Protein AF-A0A8X6LLY7-F1 (afdb_monomer_lite)

Secondary structure (DSSP, 8-state):
--TT--HHHHHHHHHHTTPPPPTT--HHHHHHHHHHSHHHHH-HHHHHHHHHHHHHHHHHHHHHHHHHHHHHHHHHHHHHHHHHHHHHHHHHHHHHHHHH-HHHHHHH---------S-HHHHHHHHHHS-HHHHHH-EEEETTEEEETTTGGGS--

pLDDT: mean 76.05, std 12.51, range [37.09, 95.12]

Structure (mmCIF, N/CA/C/O backbone):
data_AF-A0A8X6LLY7-F1
#
_entry.id   AF-A0A8X6LLY7-F1
#
loop_
_atom_site.group_PDB
_atom_site.id
_atom_site.type_symbol
_atom_site.label_atom_id
_atom_site.label_alt_id
_atom_site.label_comp_id
_atom_site.label_asym_id
_atom_site.label_entity_id
_atom_site.label_seq_id
_atom_site.pdbx_PDB_ins_code
_atom_site.Cartn_x
_atom_site.Cartn_y
_atom_site.Cartn_z
_atom_site.occupancy
_atom_site.B_iso_or_equiv
_atom_site.auth_seq_id
_atom_site.auth_comp_id
_atom_site.auth_asym_id
_atom_site.auth_atom_id
_atom_site.pdbx_PDB_model_num
ATOM 1 N N . MET A 1 1 ? -13.326 -7.175 34.548 1.00 60.69 1 MET A N 1
ATOM 2 C CA . MET A 1 1 ? -13.825 -7.579 33.218 1.00 60.69 1 MET A CA 1
ATOM 3 C C . MET A 1 1 ? -13.301 -6.688 32.097 1.00 60.69 1 MET A C 1
ATOM 5 O O . MET A 1 1 ? -12.908 -7.228 31.085 1.00 60.69 1 MET A O 1
ATOM 9 N N . PHE A 1 2 ? -13.169 -5.371 32.289 1.00 67.31 2 PHE A N 1
ATOM 10 C CA . PHE A 1 2 ? -12.731 -4.437 31.236 1.00 67.31 2 PHE A CA 1
ATOM 11 C C . PHE A 1 2 ? -11.212 -4.172 31.180 1.00 67.31 2 PHE A C 1
ATOM 13 O O . PHE A 1 2 ? -10.777 -3.021 31.195 1.00 67.31 2 PHE A O 1
ATOM 20 N N . LYS A 1 3 ? -10.364 -5.208 31.201 1.00 67.19 3 LYS A N 1
ATOM 21 C CA . LYS A 1 3 ? -8.911 -4.979 31.053 1.00 67.19 3 LYS A CA 1
ATOM 22 C C . LYS A 1 3 ? -8.615 -4.631 29.585 1.00 67.19 3 LYS A C 1
ATOM 24 O O . LYS A 1 3 ? -9.067 -5.346 28.704 1.00 67.19 3 LYS A O 1
ATOM 29 N N . ASN A 1 4 ? -7.852 -3.560 29.342 1.00 72.62 4 ASN A N 1
ATOM 30 C CA . ASN A 1 4 ? -7.493 -3.014 28.017 1.00 72.62 4 ASN A CA 1
ATOM 31 C C . ASN A 1 4 ? -8.617 -2.341 27.198 1.00 72.62 4 ASN A C 1
ATOM 33 O O . ASN A 1 4 ? -8.382 -2.011 26.036 1.00 72.62 4 ASN A O 1
ATOM 37 N N . CYS A 1 5 ? -9.792 -2.075 27.778 1.00 78.69 5 CYS A N 1
ATOM 38 C CA . CYS A 1 5 ? -10.859 -1.342 27.088 1.00 78.69 5 CYS A CA 1
ATOM 39 C C . CYS A 1 5 ? -10.609 0.171 27.126 1.00 78.69 5 CYS A C 1
ATOM 41 O O . CYS A 1 5 ? -10.396 0.748 28.196 1.00 78.69 5 CYS A O 1
ATOM 43 N N . ARG A 1 6 ? -10.680 0.829 25.969 1.00 84.19 6 ARG A N 1
ATOM 44 C CA . ARG A 1 6 ? -10.712 2.292 25.863 1.00 84.19 6 ARG A CA 1
ATOM 45 C C . ARG A 1 6 ? -12.137 2.807 26.070 1.00 84.19 6 ARG A C 1
ATOM 47 O O . ARG A 1 6 ? -13.110 2.063 25.969 1.00 84.19 6 ARG A O 1
ATOM 54 N N . LYS A 1 7 ? -12.266 4.115 26.313 1.00 83.75 7 LYS A N 1
ATOM 55 C CA . LYS A 1 7 ? -13.569 4.801 26.372 1.00 83.75 7 LYS A CA 1
ATOM 56 C C . LYS A 1 7 ? -14.408 4.543 25.114 1.00 83.75 7 LYS A C 1
ATOM 58 O O . LYS A 1 7 ? -15.614 4.367 25.212 1.00 83.75 7 LYS A O 1
ATOM 63 N N . GLU A 1 8 ? -13.757 4.525 23.955 1.00 83.38 8 GLU A N 1
ATOM 64 C CA . GLU A 1 8 ? -14.371 4.250 22.652 1.00 83.38 8 GLU A CA 1
ATOM 65 C C . GLU A 1 8 ? -14.894 2.813 22.562 1.00 83.38 8 GLU A C 1
ATOM 67 O O . GLU A 1 8 ? -16.043 2.626 22.177 1.00 83.38 8 GLU A O 1
ATOM 72 N N . ASP A 1 9 ? -14.110 1.826 23.011 1.00 85.31 9 ASP A N 1
ATOM 73 C CA . ASP A 1 9 ? -14.516 0.413 23.009 1.00 85.31 9 ASP A CA 1
ATOM 74 C C . ASP A 1 9 ? -15.777 0.213 23.872 1.00 85.31 9 ASP A C 1
ATOM 76 O O . ASP A 1 9 ? -16.754 -0.387 23.439 1.00 85.31 9 ASP A O 1
ATOM 80 N N . LEU A 1 10 ? -15.803 0.796 25.076 1.00 85.38 10 LEU A N 1
ATOM 81 C CA . LEU A 1 10 ? -16.971 0.735 25.967 1.00 85.38 10 LEU A CA 1
ATOM 82 C C . LEU A 1 10 ? -18.190 1.465 25.394 1.00 85.38 10 LEU A C 1
ATOM 84 O O . LEU A 1 10 ? -19.322 1.063 25.646 1.00 85.38 10 LEU A O 1
ATOM 88 N N . ARG A 1 11 ? -17.968 2.534 24.623 1.00 85.19 11 ARG A N 1
ATOM 89 C CA . ARG A 1 11 ? -19.041 3.272 23.955 1.00 85.19 11 ARG A CA 1
ATOM 90 C C . ARG A 1 11 ? -19.683 2.429 22.854 1.00 85.19 11 ARG A C 1
ATOM 92 O O . ARG A 1 11 ? -20.903 2.423 22.756 1.00 85.19 11 ARG A O 1
ATOM 99 N N . ILE A 1 12 ? -18.878 1.719 22.065 1.00 86.12 12 ILE A N 1
ATOM 100 C CA . ILE A 1 12 ? -19.365 0.799 21.028 1.00 86.12 12 ILE A CA 1
ATOM 101 C C . ILE A 1 12 ? -20.147 -0.344 21.676 1.00 86.12 12 ILE A C 1
ATOM 103 O O . ILE A 1 12 ? -21.285 -0.581 21.298 1.00 86.12 12 ILE A O 1
ATOM 107 N N . VAL A 1 13 ? -19.592 -0.976 22.716 1.00 86.00 13 VAL A N 1
ATOM 108 C CA . VAL A 1 13 ? -20.266 -2.068 23.438 1.00 86.00 13 VAL A CA 1
ATOM 109 C C . VAL A 1 13 ? -21.614 -1.620 24.002 1.00 86.00 13 VAL A C 1
ATOM 111 O O . VAL A 1 13 ? -22.606 -2.319 23.838 1.00 86.00 13 VAL A O 1
ATOM 114 N N . ALA A 1 14 ? -21.687 -0.451 24.642 1.00 85.56 14 ALA A N 1
ATOM 115 C CA . ALA A 1 14 ? -22.953 0.057 25.167 1.00 85.56 14 ALA A CA 1
ATOM 116 C C . ALA A 1 14 ? -23.970 0.378 24.051 1.00 85.56 14 ALA A C 1
ATOM 118 O O . ALA A 1 14 ? -25.153 0.089 24.218 1.00 85.56 14 ALA A O 1
ATOM 119 N N . LEU A 1 15 ? -23.520 0.896 22.901 1.00 85.88 15 LEU A N 1
ATOM 120 C CA . LEU A 1 15 ? -24.382 1.099 21.732 1.00 85.88 15 LEU A CA 1
ATOM 121 C C . LEU A 1 15 ? -24.944 -0.236 21.207 1.00 85.88 15 LEU A C 1
ATOM 123 O O . LEU A 1 15 ? -26.136 -0.334 20.927 1.00 85.88 15 LEU A O 1
ATOM 127 N N . GLU A 1 16 ? -24.102 -1.267 21.133 1.00 84.75 16 GLU A N 1
ATOM 128 C CA . GLU A 1 16 ? -24.472 -2.600 20.642 1.00 84.75 16 GLU A CA 1
ATOM 129 C C . GLU A 1 16 ? -25.419 -3.338 21.605 1.00 84.75 16 GLU A C 1
ATOM 131 O O . GLU A 1 16 ? -26.280 -4.108 21.187 1.00 84.75 16 GLU A O 1
ATOM 136 N N . LEU A 1 17 ? -25.324 -3.044 22.907 1.00 84.75 17 LEU A N 1
ATOM 137 C CA . LEU A 1 17 ? -26.276 -3.499 23.927 1.00 84.75 17 LEU A CA 1
ATOM 138 C C . LEU A 1 17 ? -27.623 -2.750 23.883 1.00 84.75 17 LEU A C 1
ATOM 140 O O . LEU A 1 17 ? -28.525 -3.064 24.668 1.00 84.75 17 LEU A O 1
ATOM 144 N N . GLY A 1 18 ? -27.777 -1.795 22.959 1.00 79.38 18 GLY A N 1
ATOM 145 C CA . GLY A 1 18 ? -29.002 -1.034 22.725 1.00 79.38 18 GLY A CA 1
ATOM 146 C C . GLY A 1 18 ? -29.165 0.200 23.613 1.00 79.38 18 GLY A C 1
ATOM 147 O O . GLY A 1 18 ? -30.275 0.720 23.715 1.00 79.38 18 GLY A O 1
ATOM 148 N N . GLU A 1 19 ? -28.096 0.671 24.259 1.00 80.75 19 GLU A N 1
ATOM 149 C CA . GLU A 1 19 ? -28.139 1.846 25.132 1.00 80.75 19 GLU A CA 1
ATOM 150 C C . GLU A 1 19 ? -27.905 3.142 24.347 1.00 80.75 19 GLU A C 1
ATOM 152 O O . GLU A 1 19 ? -27.025 3.245 23.488 1.00 80.75 19 GLU A O 1
ATOM 157 N N . THR A 1 20 ? -28.667 4.187 24.673 1.00 72.88 20 THR A N 1
ATOM 158 C CA . THR A 1 20 ? -28.474 5.521 24.092 1.00 72.88 20 THR A CA 1
ATOM 159 C C . THR A 1 20 ? -27.474 6.320 24.920 1.00 72.88 20 THR A C 1
ATOM 161 O O . THR A 1 20 ? -27.726 6.622 26.086 1.00 72.88 20 THR A O 1
ATOM 164 N N . LEU A 1 21 ? -26.347 6.702 24.319 1.00 76.88 21 LEU A N 1
ATOM 165 C CA . LEU A 1 21 ? -25.255 7.379 25.023 1.00 76.88 21 LEU A CA 1
ATOM 166 C C . LEU A 1 21 ? -25.226 8.878 24.720 1.00 76.88 21 LEU A C 1
ATOM 168 O O . LEU A 1 21 ? -25.214 9.289 23.561 1.00 76.88 21 LEU A O 1
ATOM 172 N N . SER A 1 22 ? -25.134 9.694 25.771 1.00 72.62 22 SER A N 1
ATOM 173 C CA . SER A 1 22 ? -24.883 11.133 25.643 1.00 72.62 22 SER A CA 1
ATOM 174 C C . SER A 1 22 ? -23.424 11.416 25.255 1.00 72.62 22 SER A C 1
ATOM 176 O O . SER A 1 22 ? -22.503 10.654 25.557 1.00 72.62 22 SER A O 1
ATOM 178 N N . GLU A 1 23 ? -23.188 12.544 24.587 1.00 72.06 23 GLU A N 1
ATOM 179 C CA . GLU A 1 23 ? -21.894 12.910 23.997 1.00 72.06 23 GLU A CA 1
ATOM 180 C C . GLU A 1 23 ? -20.774 13.107 25.042 1.00 72.06 23 GLU A C 1
ATOM 182 O O . GLU A 1 23 ? -19.591 12.930 24.741 1.00 72.06 23 GLU A O 1
ATOM 187 N N . LYS A 1 24 ? -21.143 13.407 26.296 1.00 70.56 24 LYS A N 1
ATOM 188 C CA . LYS A 1 24 ? -20.224 13.656 27.423 1.00 70.56 24 LYS A CA 1
ATOM 189 C C . LYS A 1 24 ? -20.200 12.551 28.480 1.00 70.56 24 LYS A C 1
ATOM 191 O O . LYS A 1 24 ? -19.809 12.806 29.612 1.00 70.56 24 LYS A O 1
ATOM 196 N N . VAL A 1 25 ? -20.570 11.328 28.124 1.00 80.00 25 VAL A N 1
ATOM 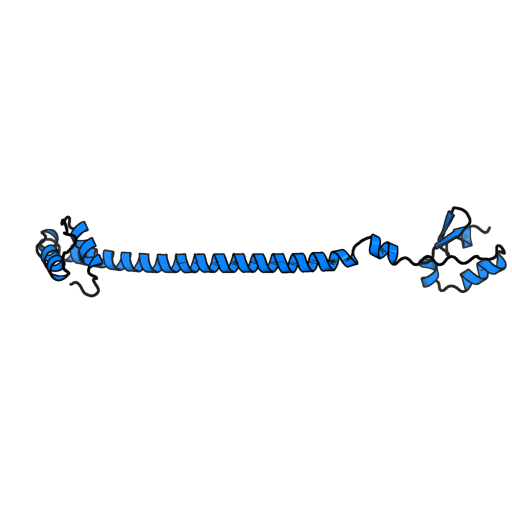197 C CA . VAL A 1 25 ? -20.508 10.209 29.068 1.00 80.00 25 VAL A CA 1
ATOM 198 C C . VAL A 1 25 ? -19.052 9.895 29.456 1.00 80.00 25 VAL A C 1
ATOM 200 O O . VAL A 1 25 ? -18.142 9.905 28.616 1.00 80.00 25 VAL A O 1
ATOM 203 N N . THR A 1 26 ? -18.815 9.634 30.737 1.00 84.12 26 THR A N 1
ATOM 204 C CA . THR A 1 26 ? -17.524 9.233 31.315 1.00 84.12 26 THR A CA 1
ATOM 205 C C . THR A 1 26 ? -17.326 7.712 31.278 1.00 84.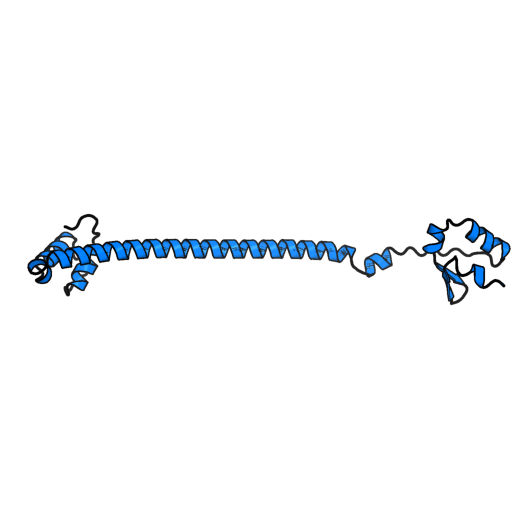12 26 THR A C 1
ATOM 207 O O . THR A 1 26 ? -18.263 6.943 31.095 1.00 84.12 26 THR A O 1
ATOM 210 N N . ILE A 1 27 ? -16.081 7.242 31.435 1.00 81.38 27 ILE A N 1
ATOM 211 C CA . ILE A 1 27 ? -15.772 5.796 31.429 1.00 81.38 27 ILE A CA 1
ATOM 212 C C . ILE A 1 27 ? -16.507 5.067 32.564 1.00 81.38 27 ILE A C 1
ATOM 214 O O . ILE A 1 27 ? -16.975 3.951 32.364 1.00 81.38 27 ILE A O 1
ATOM 218 N N . VAL A 1 28 ? -16.615 5.701 33.735 1.00 80.88 28 VAL A N 1
ATOM 219 C CA . VAL A 1 28 ? -17.282 5.124 34.911 1.00 80.88 28 VAL A CA 1
ATOM 220 C C . VAL A 1 28 ? -18.769 4.918 34.627 1.00 80.88 28 VAL A C 1
ATOM 222 O O . VAL A 1 28 ? -19.253 3.797 34.767 1.00 80.88 28 VAL A O 1
ATOM 225 N N . GLU A 1 29 ? -19.444 5.943 34.103 1.00 81.75 29 GLU A N 1
ATOM 226 C CA . GLU A 1 29 ? -20.857 5.868 33.707 1.00 81.75 29 GLU A CA 1
ATOM 227 C C . GLU A 1 29 ? -21.097 4.786 32.640 1.00 81.75 29 GLU A C 1
ATOM 229 O O . GLU A 1 29 ? -22.035 4.008 32.771 1.00 81.75 29 GLU A O 1
ATOM 234 N N . LEU A 1 30 ? -20.221 4.644 31.631 1.00 83.19 30 LEU A N 1
ATOM 235 C CA . LEU A 1 30 ? -20.333 3.547 30.648 1.00 83.19 30 LEU A CA 1
ATOM 236 C C . LEU A 1 30 ? -20.252 2.179 31.315 1.00 83.19 30 LEU A C 1
ATOM 238 O O . LEU A 1 30 ? -21.019 1.278 30.984 1.00 83.19 30 LEU A O 1
ATOM 242 N N . THR A 1 31 ? -19.315 2.001 32.246 1.00 83.06 31 THR A N 1
ATOM 243 C CA . THR A 1 31 ? -19.170 0.713 32.928 1.00 83.06 31 THR A CA 1
ATOM 244 C C . THR A 1 31 ? -20.335 0.393 33.855 1.00 83.06 31 THR A C 1
ATOM 246 O O . THR A 1 31 ? -20.607 -0.787 34.062 1.00 83.06 31 THR A O 1
ATOM 249 N N . GLU A 1 32 ? -21.010 1.400 34.410 1.00 83.06 32 GLU A N 1
ATOM 250 C CA . GLU A 1 32 ? -22.225 1.217 35.208 1.00 83.06 32 GLU A CA 1
ATOM 251 C C . GLU A 1 32 ? -23.417 0.871 34.321 1.00 83.06 32 GLU A C 1
ATOM 253 O O . GLU A 1 32 ? -24.046 -0.155 34.560 1.00 83.06 32 GLU A O 1
ATOM 258 N N . ILE A 1 33 ? -23.637 1.617 33.234 1.00 83.88 33 ILE A N 1
ATOM 259 C CA . ILE A 1 33 ? -24.700 1.343 32.254 1.00 83.88 33 ILE A CA 1
ATOM 260 C C . ILE A 1 33 ? -24.585 -0.090 31.717 1.00 83.88 33 ILE A C 1
ATOM 262 O O . ILE A 1 33 ? -25.555 -0.845 31.726 1.00 83.88 33 ILE A O 1
ATOM 266 N N . ILE A 1 34 ? -23.376 -0.514 31.331 1.00 83.31 34 ILE A N 1
ATOM 267 C CA . ILE A 1 34 ? -23.140 -1.880 30.842 1.00 83.31 34 ILE A CA 1
ATOM 268 C C . ILE A 1 34 ? -23.438 -2.919 31.930 1.00 83.31 34 ILE A C 1
ATOM 270 O O . ILE A 1 34 ? -23.979 -3.972 31.619 1.00 83.31 34 ILE A O 1
ATOM 274 N N . LYS A 1 35 ? -23.109 -2.649 33.200 1.00 81.50 35 LYS A N 1
ATOM 275 C CA . LYS A 1 35 ? -23.385 -3.577 34.313 1.00 81.50 35 LYS A CA 1
ATOM 276 C C . LYS A 1 35 ? -24.863 -3.637 34.697 1.00 81.50 35 LYS A C 1
ATOM 278 O O . LYS A 1 35 ? -25.321 -4.662 35.202 1.00 81.50 35 LYS A O 1
ATOM 283 N N . GLU A 1 36 ? -25.592 -2.540 34.534 1.00 82.12 36 GLU A N 1
ATOM 284 C CA . GLU A 1 36 ? -27.014 -2.468 34.866 1.00 82.12 36 GLU A CA 1
ATOM 285 C C . GLU A 1 36 ? -27.908 -3.079 33.785 1.00 82.12 36 GLU A C 1
ATOM 287 O O . GLU A 1 36 ? -29.010 -3.539 34.116 1.00 82.12 36 GLU A O 1
ATOM 292 N N . ASN A 1 37 ? -27.410 -3.148 32.547 1.00 81.00 37 ASN A N 1
ATOM 293 C CA . ASN A 1 37 ? -28.101 -3.708 31.396 1.00 81.00 37 ASN A CA 1
ATOM 294 C C . ASN A 1 37 ? -28.524 -5.176 31.623 1.00 81.00 37 ASN A C 1
ATOM 296 O O . ASN A 1 37 ? -27.812 -5.987 32.223 1.00 81.00 37 ASN A O 1
ATOM 300 N N . LYS A 1 38 ? -29.712 -5.525 31.116 1.00 81.06 38 LYS A N 1
ATOM 301 C CA . LYS A 1 38 ? -30.313 -6.864 31.227 1.00 81.06 38 LYS A CA 1
ATOM 302 C C . LYS A 1 38 ? -29.413 -7.976 30.679 1.00 81.06 38 LYS A C 1
ATOM 304 O O . LYS A 1 38 ? -29.297 -9.013 31.321 1.00 81.06 38 LYS A O 1
ATOM 309 N N . TYR A 1 39 ? -28.710 -7.731 29.573 1.00 76.06 39 TYR A N 1
ATOM 310 C CA . TYR A 1 39 ? -27.849 -8.726 28.933 1.00 76.06 39 TYR A CA 1
ATOM 311 C C . TYR A 1 39 ? -26.621 -9.031 29.781 1.00 76.06 39 TYR A C 1
ATOM 313 O O . TYR A 1 39 ? -26.168 -10.165 29.817 1.00 76.06 39 TYR A O 1
ATOM 321 N N . PHE A 1 40 ? -26.127 -8.047 30.534 1.00 79.94 40 PHE A N 1
ATOM 322 C CA . PHE A 1 40 ? -25.040 -8.276 31.476 1.00 79.94 40 PHE A CA 1
ATOM 323 C C . PHE A 1 40 ? -25.475 -9.114 32.683 1.00 79.94 40 PHE A C 1
ATOM 325 O O . PHE A 1 40 ? -24.662 -9.835 33.256 1.00 79.94 40 PHE A O 1
ATOM 332 N N . LYS A 1 41 ? -26.749 -9.033 33.081 1.00 80.38 41 LYS A N 1
ATOM 333 C CA . LYS A 1 41 ? -27.305 -9.822 34.191 1.00 80.38 41 LYS A CA 1
ATOM 334 C C . LYS A 1 41 ? -27.723 -11.231 33.765 1.00 80.38 41 LYS A C 1
ATOM 336 O O . LYS A 1 41 ? -27.621 -12.143 34.579 1.00 80.38 41 LYS A O 1
ATOM 341 N N . GLU A 1 42 ? -28.190 -11.398 32.529 1.00 84.31 42 GLU A N 1
ATOM 342 C CA . GLU A 1 42 ? -28.570 -12.698 31.961 1.00 84.31 42 GLU A CA 1
ATOM 343 C C . GLU A 1 42 ? -27.359 -13.499 31.474 1.00 84.31 42 GLU A C 1
ATOM 345 O O . GLU A 1 42 ? -27.231 -14.669 31.828 1.00 84.31 42 GLU A O 1
ATOM 350 N N . ASP A 1 43 ? -26.461 -12.879 30.705 1.00 84.56 43 ASP A N 1
ATOM 351 C CA . ASP A 1 43 ? -25.309 -13.550 30.107 1.00 84.56 43 ASP A CA 1
ATOM 352 C C . ASP A 1 43 ? -24.049 -12.675 30.165 1.00 84.56 43 ASP A C 1
ATOM 354 O O . ASP A 1 43 ? -23.713 -11.883 29.280 1.00 84.56 43 ASP A O 1
ATOM 358 N N . VAL A 1 44 ? -23.306 -12.858 31.254 1.00 81.62 44 VAL A N 1
ATOM 359 C CA . VAL A 1 44 ? -22.026 -12.181 31.482 1.00 81.62 44 VAL A CA 1
ATOM 360 C C . VAL A 1 44 ? -20.977 -12.583 30.436 1.00 81.62 44 VAL A C 1
ATOM 362 O O . VAL A 1 44 ? -20.071 -11.793 30.160 1.00 81.62 44 VAL A O 1
ATOM 365 N N . GLU A 1 45 ? -21.052 -13.794 29.875 1.00 83.69 45 GLU A N 1
ATOM 366 C CA . GLU A 1 45 ? -20.045 -14.294 28.937 1.00 83.69 45 GLU A CA 1
ATOM 367 C C . GLU A 1 45 ? -20.245 -13.692 27.548 1.00 83.69 45 GLU A C 1
ATOM 369 O O . GLU A 1 45 ? -19.274 -13.228 26.952 1.00 83.69 45 GLU A O 1
ATOM 374 N N . PHE A 1 46 ? -21.499 -13.546 27.112 1.00 85.56 46 PHE A N 1
ATOM 375 C CA . PHE A 1 46 ? -21.846 -12.799 25.902 1.00 85.56 46 PHE A CA 1
ATOM 376 C C . PHE A 1 46 ? -21.273 -11.375 25.926 1.00 85.56 46 PHE A C 1
ATOM 378 O O . PHE A 1 46 ? -20.628 -10.935 24.974 1.00 85.56 46 PHE A O 1
ATOM 385 N N . VAL A 1 47 ? -21.435 -10.649 27.041 1.00 83.56 47 VAL A N 1
ATOM 386 C CA . VAL A 1 47 ? -20.907 -9.278 27.136 1.00 83.56 47 VAL A CA 1
ATOM 387 C C . VAL A 1 47 ? -19.374 -9.259 27.127 1.00 83.56 47 VAL A C 1
ATOM 389 O O . VAL A 1 47 ? -18.777 -8.340 26.566 1.00 83.56 47 VAL A O 1
ATOM 392 N N . LYS A 1 48 ? -18.704 -10.263 27.706 1.00 85.44 48 LYS A N 1
ATOM 393 C CA . LYS A 1 48 ? -17.239 -10.380 27.607 1.00 85.44 48 LYS A CA 1
ATOM 394 C C . LYS A 1 48 ? -16.781 -10.653 26.177 1.00 85.44 48 LYS A C 1
ATOM 396 O O . LYS A 1 48 ? -15.814 -10.026 25.751 1.00 85.44 48 LYS A O 1
ATOM 401 N N . GLU A 1 49 ? -17.454 -11.550 25.462 1.00 87.50 49 GLU A N 1
ATOM 402 C CA . GLU A 1 49 ? -17.150 -11.862 24.064 1.00 87.50 49 GLU A CA 1
ATOM 403 C C . GLU A 1 49 ? -17.351 -10.629 23.180 1.00 87.50 49 GLU A C 1
ATOM 405 O O . GLU A 1 49 ? -16.478 -10.294 22.384 1.00 87.50 49 GLU A O 1
ATOM 410 N N . LEU A 1 50 ? -18.424 -9.869 23.413 1.00 87.12 50 LEU A N 1
ATOM 411 C CA . LEU A 1 50 ? -18.684 -8.607 22.726 1.00 87.12 50 LEU A CA 1
ATOM 412 C C . LEU A 1 5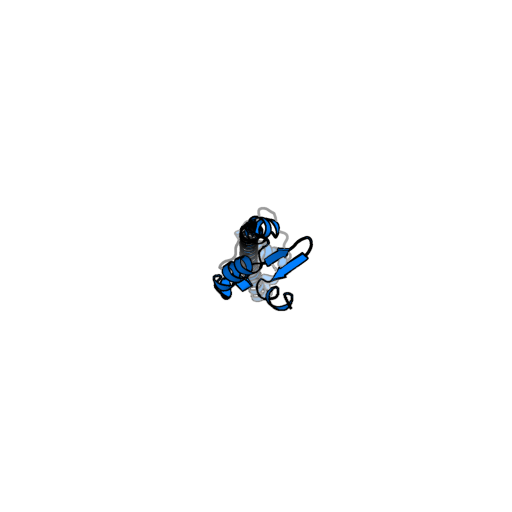0 ? -17.563 -7.582 22.958 1.00 87.12 50 LEU A C 1
ATOM 414 O O . LEU A 1 50 ? -17.061 -6.977 22.012 1.00 87.12 50 LEU A O 1
ATOM 418 N N . ILE A 1 51 ? -17.117 -7.420 24.208 1.00 86.62 51 ILE A N 1
ATOM 419 C CA . ILE A 1 51 ? -15.986 -6.543 24.543 1.00 86.62 51 ILE A CA 1
ATOM 420 C C . ILE A 1 51 ? -14.709 -7.010 23.840 1.00 86.62 51 ILE A C 1
ATOM 422 O O . ILE A 1 51 ? -13.955 -6.187 23.316 1.00 86.62 51 ILE A O 1
ATOM 426 N N . GLN A 1 52 ? -14.445 -8.317 23.844 1.00 89.12 52 GLN A N 1
ATOM 427 C CA . GLN A 1 52 ? -13.263 -8.879 23.204 1.00 89.12 52 GLN A CA 1
ATOM 428 C C . GLN A 1 52 ? -13.298 -8.651 21.690 1.00 89.12 52 GLN A C 1
ATOM 430 O O . GLN A 1 52 ? -12.315 -8.160 21.135 1.00 89.12 52 GLN A O 1
ATOM 435 N N . TYR A 1 53 ? -14.443 -8.899 21.055 1.00 89.69 53 TYR A N 1
ATOM 436 C CA . TYR A 1 53 ? -14.671 -8.637 19.641 1.00 89.69 53 TYR A CA 1
ATOM 437 C C . TYR A 1 53 ? -14.427 -7.165 19.291 1.00 89.69 53 TYR A C 1
ATOM 439 O O . TYR A 1 53 ? -13.686 -6.877 18.357 1.00 89.69 53 TYR A O 1
ATOM 447 N N . THR A 1 54 ? -14.956 -6.215 20.072 1.00 89.25 54 THR A N 1
ATOM 448 C CA . THR A 1 54 ? -14.719 -4.779 19.834 1.00 89.25 54 THR A CA 1
ATOM 449 C C . THR A 1 54 ? -13.230 -4.415 19.911 1.00 89.25 54 THR A C 1
ATOM 451 O O . THR A 1 54 ? -12.727 -3.649 19.088 1.00 89.25 54 THR A O 1
ATOM 454 N N . ILE A 1 55 ? -12.493 -4.971 20.880 1.00 88.62 55 ILE A N 1
ATOM 455 C CA . ILE A 1 55 ? -11.047 -4.727 21.012 1.00 88.62 55 ILE A CA 1
ATOM 456 C C . ILE A 1 55 ? -10.279 -5.315 19.822 1.00 88.62 55 ILE A C 1
ATOM 458 O O . ILE A 1 55 ? -9.344 -4.682 19.318 1.00 88.62 55 ILE A O 1
ATOM 462 N N . GLU A 1 56 ? -10.635 -6.527 19.400 1.00 89.50 56 GLU A N 1
ATOM 463 C CA . GLU A 1 56 ? -10.009 -7.211 18.269 1.00 89.50 56 GLU A CA 1
ATOM 464 C C . GLU A 1 56 ? -10.297 -6.497 16.947 1.00 89.50 56 GLU A C 1
ATOM 466 O O . GLU A 1 56 ? -9.365 -6.276 16.172 1.00 89.50 56 GLU A O 1
ATOM 471 N N . ASP A 1 57 ? -11.531 -6.045 16.728 1.00 90.62 57 ASP A N 1
ATOM 472 C CA . ASP A 1 57 ? -11.925 -5.273 15.549 1.00 90.62 57 ASP A CA 1
ATOM 473 C C . ASP A 1 57 ? -11.153 -3.950 15.465 1.00 90.62 57 ASP A C 1
ATOM 475 O O . ASP A 1 57 ? -10.527 -3.652 14.445 1.00 90.62 57 ASP A O 1
ATOM 479 N N . ARG A 1 58 ? -11.042 -3.215 16.584 1.00 89.38 58 ARG A N 1
ATOM 480 C CA . ARG A 1 58 ? -10.196 -2.013 16.658 1.00 89.38 58 ARG A CA 1
ATOM 481 C C . ARG A 1 58 ? -8.742 -2.317 16.291 1.00 89.38 58 ARG A C 1
ATOM 483 O O . ARG A 1 58 ? -8.111 -1.544 15.569 1.00 89.38 58 ARG A O 1
ATOM 490 N N . LYS A 1 59 ? -8.184 -3.414 16.812 1.00 90.25 59 LYS A N 1
ATOM 491 C CA . LYS A 1 59 ? -6.792 -3.806 16.548 1.00 90.25 59 LYS A CA 1
ATOM 492 C C . LYS A 1 59 ? -6.586 -4.162 15.075 1.00 90.25 59 LYS A C 1
ATOM 494 O O . LYS A 1 59 ? -5.583 -3.760 14.490 1.00 90.25 59 LYS A O 1
ATOM 499 N N . LYS A 1 60 ? -7.541 -4.871 14.479 1.00 90.94 60 LYS A N 1
ATOM 500 C CA . LYS A 1 60 ? -7.523 -5.239 13.065 1.00 90.94 60 LYS A CA 1
ATOM 501 C C . LYS A 1 60 ? -7.633 -4.009 12.164 1.00 90.94 60 LYS A C 1
ATOM 503 O O . LYS A 1 60 ? -6.826 -3.865 11.254 1.00 90.94 60 LYS A O 1
ATOM 508 N N . ALA A 1 61 ? -8.539 -3.081 12.464 1.00 88.56 61 ALA A N 1
ATOM 509 C CA . ALA A 1 61 ? -8.674 -1.832 11.717 1.00 88.56 61 ALA A CA 1
ATOM 510 C C . ALA A 1 61 ? -7.387 -0.984 11.752 1.00 88.56 61 ALA A C 1
ATOM 512 O O . ALA A 1 61 ? -7.006 -0.375 10.752 1.00 88.56 61 ALA A O 1
ATOM 513 N N . GLU A 1 62 ? -6.686 -0.957 12.890 1.00 88.62 62 GLU A N 1
ATOM 514 C CA . GLU A 1 62 ? -5.393 -0.278 13.014 1.00 88.62 62 GLU A CA 1
ATOM 515 C C . GLU A 1 62 ? -4.298 -0.960 12.176 1.00 88.62 62 GLU A C 1
ATOM 517 O O . GLU A 1 62 ? -3.510 -0.280 11.513 1.00 88.62 62 GLU A O 1
ATOM 522 N N . GLU A 1 63 ? -4.278 -2.294 12.150 1.00 91.06 63 GLU A N 1
ATOM 523 C CA . GLU A 1 63 ? -3.356 -3.075 11.323 1.00 91.06 63 GLU A CA 1
ATOM 524 C C . GLU A 1 63 ? -3.628 -2.894 9.823 1.00 91.06 63 GLU A C 1
ATOM 526 O O . GLU A 1 63 ? -2.695 -2.671 9.050 1.00 91.06 63 GLU A O 1
ATOM 531 N N . ASP A 1 64 ? -4.894 -2.917 9.410 1.00 91.81 64 ASP A N 1
ATOM 532 C CA . ASP A 1 64 ? -5.301 -2.708 8.021 1.00 91.81 64 ASP A CA 1
ATOM 533 C C . ASP A 1 64 ? -4.980 -1.283 7.559 1.00 91.81 64 ASP A C 1
ATOM 535 O O . ASP A 1 64 ? -4.474 -1.089 6.451 1.00 91.81 64 ASP A O 1
ATOM 539 N N . ARG A 1 65 ? -5.165 -0.279 8.429 1.00 91.25 65 ARG A N 1
ATOM 540 C CA . ARG A 1 65 ? -4.746 1.100 8.144 1.00 91.25 65 ARG A CA 1
ATOM 541 C C . ARG A 1 65 ? -3.237 1.190 7.928 1.00 91.25 65 ARG A C 1
ATOM 543 O O . ARG A 1 65 ? -2.800 1.857 6.992 1.00 91.25 65 ARG A O 1
ATOM 550 N N . LYS A 1 66 ? -2.447 0.502 8.757 1.00 92.56 66 LYS A N 1
ATOM 551 C CA . LYS A 1 66 ? -0.988 0.462 8.614 1.00 92.56 66 LYS A CA 1
ATOM 552 C C . LYS A 1 66 ? -0.568 -0.225 7.309 1.00 92.56 66 LYS A C 1
ATOM 554 O O . LYS A 1 66 ? 0.255 0.319 6.580 1.00 92.56 66 LYS A O 1
ATOM 559 N N . LYS A 1 67 ? -1.177 -1.364 6.967 1.00 92.88 67 LYS A N 1
ATOM 560 C CA . LYS A 1 67 ? -0.924 -2.073 5.699 1.00 92.88 67 LYS A CA 1
ATOM 561 C C . LYS A 1 67 ? -1.289 -1.224 4.482 1.00 92.88 67 LYS A C 1
ATOM 563 O O . LYS A 1 67 ? -0.546 -1.214 3.506 1.00 92.88 67 LYS A O 1
ATOM 568 N N . ALA A 1 68 ? -2.404 -0.497 4.534 1.00 91.94 68 ALA A N 1
ATOM 569 C CA . ALA A 1 68 ? -2.812 0.400 3.458 1.00 91.94 68 ALA A CA 1
ATOM 570 C C . ALA A 1 68 ? -1.830 1.571 3.280 1.00 91.94 68 ALA A C 1
ATOM 572 O O . ALA A 1 68 ? -1.505 1.939 2.152 1.00 91.94 68 ALA A O 1
ATOM 573 N N . GLU A 1 69 ? -1.325 2.140 4.378 1.00 92.88 69 GLU A N 1
ATOM 574 C CA . GLU A 1 69 ? -0.312 3.197 4.332 1.00 92.88 69 GLU A CA 1
ATOM 575 C C . GLU A 1 69 ? 1.021 2.690 3.761 1.00 92.88 69 GLU A C 1
ATOM 577 O O . GLU A 1 69 ? 1.581 3.325 2.866 1.00 92.88 69 GLU A O 1
ATOM 582 N N . GLU A 1 70 ? 1.486 1.519 4.206 1.00 94.06 70 GLU A N 1
ATOM 583 C CA . GLU A 1 70 ? 2.686 0.862 3.674 1.00 94.06 70 GLU A CA 1
ATOM 584 C C . GLU A 1 70 ? 2.541 0.537 2.178 1.00 94.06 70 GLU A C 1
ATOM 586 O O . GLU A 1 70 ? 3.456 0.798 1.396 1.00 94.06 70 GLU A O 1
ATOM 591 N N . ALA A 1 71 ? 1.379 0.034 1.748 1.00 93.75 71 ALA A N 1
ATOM 592 C CA . ALA A 1 71 ? 1.094 -0.222 0.338 1.00 93.75 71 ALA A CA 1
ATOM 593 C C . ALA A 1 71 ? 1.134 1.069 -0.494 1.00 93.75 71 ALA A C 1
ATOM 595 O O . ALA A 1 71 ? 1.748 1.092 -1.561 1.00 93.75 71 ALA A O 1
ATOM 596 N N . ARG A 1 72 ? 0.553 2.162 0.019 1.00 94.44 72 ARG A N 1
ATOM 597 C CA . ARG A 1 72 ? 0.564 3.466 -0.658 1.00 94.44 72 ARG A CA 1
ATOM 598 C C . ARG A 1 72 ? 1.968 4.065 -0.746 1.00 94.44 72 ARG A C 1
ATOM 600 O O . ARG A 1 72 ? 2.291 4.744 -1.718 1.00 94.44 72 ARG A O 1
ATOM 607 N N . LEU A 1 73 ? 2.803 3.847 0.269 1.00 94.81 73 LEU A N 1
ATOM 608 C CA . LEU A 1 73 ? 4.200 4.273 0.235 1.00 94.81 73 LEU A CA 1
ATOM 609 C C . LEU A 1 73 ? 4.984 3.476 -0.814 1.00 94.81 73 LEU A C 1
ATOM 611 O O . LEU A 1 73 ? 5.668 4.072 -1.643 1.00 94.81 73 LEU A O 1
ATOM 615 N N . ARG A 1 74 ? 4.812 2.151 -0.833 1.00 93.94 74 ARG A N 1
ATOM 616 C CA . ARG A 1 74 ? 5.453 1.262 -1.809 1.00 93.94 74 ARG A CA 1
ATOM 617 C C . ARG A 1 74 ? 5.053 1.587 -3.249 1.00 93.94 74 ARG A C 1
ATOM 619 O O . ARG A 1 74 ? 5.893 1.538 -4.142 1.00 93.94 74 ARG A O 1
ATOM 626 N N . GLU A 1 75 ? 3.790 1.933 -3.483 1.00 94.31 75 GLU A N 1
ATOM 627 C CA . GLU A 1 75 ? 3.309 2.371 -4.797 1.00 94.31 75 GLU A CA 1
ATOM 628 C C . GLU A 1 75 ? 4.031 3.642 -5.269 1.00 94.31 75 GLU A C 1
ATOM 630 O O . GLU A 1 75 ? 4.545 3.677 -6.386 1.00 94.31 75 GLU A O 1
ATOM 635 N N . LYS A 1 76 ? 4.172 4.646 -4.394 1.00 95.12 76 LYS A N 1
ATOM 636 C CA . LYS A 1 76 ? 4.935 5.866 -4.706 1.00 95.12 76 LYS A CA 1
ATOM 637 C C . LYS A 1 76 ? 6.413 5.596 -4.979 1.00 95.12 76 LYS A C 1
ATOM 639 O O . LYS A 1 76 ? 7.001 6.242 -5.843 1.00 95.12 76 LYS A O 1
ATOM 644 N N . GLU A 1 77 ? 7.033 4.677 -4.244 1.00 93.56 77 GLU A N 1
ATOM 645 C CA . GLU A 1 77 ? 8.428 4.293 -4.487 1.00 93.56 77 GLU A CA 1
ATOM 646 C C . GLU A 1 77 ? 8.602 3.642 -5.863 1.00 93.56 77 GLU A C 1
ATOM 648 O O . GLU A 1 77 ? 9.530 3.993 -6.592 1.00 93.56 77 GLU A O 1
ATOM 653 N N . LEU A 1 78 ? 7.684 2.749 -6.249 1.00 95.12 78 LEU A N 1
ATOM 654 C CA . LEU A 1 78 ? 7.683 2.130 -7.575 1.00 95.12 78 LEU A CA 1
ATOM 655 C C . LEU A 1 78 ? 7.478 3.163 -8.688 1.00 95.12 78 LEU A C 1
ATOM 657 O O . LEU A 1 78 ? 8.175 3.113 -9.699 1.00 95.12 78 LEU A O 1
ATOM 661 N N . GLU A 1 79 ? 6.567 4.119 -8.500 1.00 93.56 79 GLU A N 1
ATOM 662 C CA . GLU A 1 79 ? 6.335 5.206 -9.457 1.00 93.56 79 GLU A CA 1
ATOM 663 C C . GLU A 1 79 ? 7.593 6.069 -9.655 1.00 93.56 79 GLU A C 1
ATOM 665 O O . GLU A 1 79 ? 7.987 6.359 -10.788 1.00 93.56 79 GLU A O 1
ATOM 670 N N . LEU A 1 80 ? 8.277 6.431 -8.563 1.00 94.00 80 LEU A N 1
ATOM 671 C CA . LEU A 1 80 ? 9.535 7.178 -8.622 1.00 94.00 80 LEU A CA 1
ATOM 672 C C . LEU A 1 80 ? 10.646 6.392 -9.326 1.00 94.00 80 LEU A C 1
ATOM 674 O O . LEU A 1 80 ? 11.417 6.975 -10.091 1.00 94.00 80 LEU A O 1
ATOM 678 N N . GLU A 1 81 ? 10.741 5.087 -9.085 1.00 92.25 81 GLU A N 1
ATOM 679 C CA . GLU A 1 81 ? 11.745 4.243 -9.730 1.00 92.25 81 GLU A CA 1
ATOM 680 C C . GLU A 1 81 ? 11.466 4.075 -11.231 1.00 92.25 81 GLU A C 1
ATOM 682 O O . GLU A 1 81 ? 12.383 4.200 -12.045 1.00 92.25 81 GLU A O 1
ATOM 687 N N . LEU A 1 82 ? 10.199 3.917 -11.630 1.00 92.25 82 LEU A N 1
ATOM 688 C CA . LEU A 1 82 ? 9.798 3.929 -13.042 1.00 92.25 82 LEU A CA 1
ATOM 689 C C . LEU A 1 82 ? 10.144 5.263 -13.716 1.00 92.25 82 LEU A C 1
ATOM 691 O O . LEU A 1 82 ? 10.705 5.273 -14.812 1.00 92.25 82 LEU A O 1
ATOM 695 N N . ALA A 1 83 ? 9.891 6.393 -13.050 1.00 90.50 83 ALA A N 1
ATOM 696 C CA . ALA A 1 83 ? 10.262 7.709 -13.567 1.00 90.50 83 ALA A CA 1
ATOM 697 C C . ALA A 1 83 ? 11.786 7.862 -13.741 1.00 90.50 83 ALA A C 1
ATOM 699 O O . ALA A 1 83 ? 12.249 8.440 -14.731 1.00 90.50 83 ALA A O 1
ATOM 700 N N . ARG A 1 84 ? 12.586 7.315 -12.815 1.00 92.12 84 ARG A N 1
ATOM 701 C CA . ARG A 1 84 ? 14.054 7.287 -12.935 1.00 92.12 84 ARG A CA 1
ATOM 702 C C . ARG A 1 84 ? 14.512 6.440 -14.113 1.00 92.12 84 ARG A C 1
ATOM 704 O O . ARG A 1 84 ? 15.352 6.906 -14.882 1.00 92.12 84 ARG A O 1
ATOM 711 N N . LEU A 1 85 ? 13.956 5.240 -14.274 1.00 88.81 85 LEU A N 1
ATOM 712 C CA . LEU A 1 85 ? 14.277 4.358 -15.395 1.00 88.81 85 LEU A CA 1
ATOM 713 C C . LEU A 1 85 ? 13.932 5.013 -16.732 1.00 88.81 85 LEU A C 1
ATOM 715 O O . LEU A 1 85 ? 14.771 5.017 -17.630 1.00 88.81 85 LEU A O 1
ATOM 719 N N . HIS A 1 86 ? 12.759 5.642 -16.848 1.00 85.75 86 HIS A N 1
ATOM 720 C CA . HIS A 1 86 ? 12.390 6.394 -18.048 1.00 85.75 86 HIS A CA 1
ATOM 721 C C . HIS A 1 86 ? 13.392 7.512 -18.350 1.00 85.75 86 HIS A C 1
ATOM 723 O O . HIS A 1 86 ? 13.837 7.630 -19.487 1.00 85.75 86 HIS A O 1
ATOM 729 N N . ARG A 1 87 ? 13.824 8.283 -17.342 1.00 79.88 87 ARG A N 1
ATOM 730 C CA . ARG A 1 87 ? 14.834 9.336 -17.531 1.00 79.88 87 ARG A CA 1
ATOM 731 C C . ARG A 1 87 ? 16.171 8.781 -18.029 1.00 79.88 87 ARG A C 1
ATOM 733 O O . ARG A 1 87 ? 16.730 9.314 -18.983 1.00 79.88 87 ARG A O 1
ATOM 740 N N . VAL A 1 88 ? 16.670 7.710 -17.409 1.00 79.88 88 VAL A N 1
ATOM 741 C CA . VAL A 1 88 ? 17.923 7.053 -17.822 1.00 79.88 88 VAL A CA 1
ATOM 742 C C . VAL A 1 88 ? 17.806 6.500 -19.241 1.00 79.88 88 VAL A C 1
ATOM 744 O O . VAL A 1 88 ? 18.745 6.628 -20.027 1.00 79.88 88 VAL A O 1
ATOM 747 N N . ASN A 1 89 ? 16.656 5.925 -19.594 1.00 74.62 89 ASN A N 1
ATOM 748 C CA . ASN A 1 89 ? 16.434 5.392 -20.929 1.00 74.62 89 ASN A CA 1
ATOM 749 C C . ASN A 1 89 ? 16.409 6.505 -21.986 1.00 74.62 89 ASN A C 1
ATOM 751 O O . ASN A 1 89 ? 17.105 6.393 -22.989 1.00 74.62 89 ASN A O 1
ATOM 755 N N . SER A 1 90 ? 15.726 7.624 -21.722 1.00 71.00 90 SER A N 1
ATOM 756 C CA . SER A 1 90 ? 15.745 8.807 -22.595 1.00 71.00 90 SER A CA 1
ATOM 757 C C . SER A 1 90 ? 17.140 9.421 -22.756 1.00 71.00 90 SER A C 1
ATOM 759 O O . SER A 1 90 ? 17.484 9.930 -23.823 1.00 71.00 90 SER A O 1
ATOM 761 N N . ASP A 1 91 ? 17.961 9.409 -21.705 1.00 67.31 91 ASP A N 1
ATOM 762 C CA . ASP A 1 91 ? 19.346 9.887 -21.778 1.00 67.31 91 ASP A CA 1
ATOM 763 C C . ASP A 1 91 ? 20.232 8.935 -22.599 1.00 67.31 91 ASP A C 1
ATOM 765 O O . ASP A 1 91 ? 21.084 9.390 -23.367 1.00 67.31 91 ASP A O 1
ATOM 769 N N . ASN A 1 92 ? 20.000 7.623 -22.503 1.00 64.19 92 ASN A N 1
ATOM 770 C CA . ASN A 1 92 ? 20.665 6.637 -23.351 1.00 64.19 92 ASN A CA 1
ATOM 771 C C . ASN A 1 92 ? 20.231 6.750 -24.817 1.00 64.19 92 ASN A C 1
ATOM 773 O O . ASN A 1 92 ? 21.097 6.778 -25.688 1.00 64.19 92 ASN A O 1
ATOM 777 N N . GLU A 1 93 ? 18.936 6.863 -25.111 1.00 61.12 93 GLU A N 1
ATOM 778 C CA . GLU A 1 93 ? 18.433 7.037 -26.482 1.00 61.12 93 GLU A CA 1
ATOM 779 C C . GLU A 1 93 ? 19.063 8.266 -27.150 1.00 61.12 93 GLU A C 1
ATOM 781 O O . GLU A 1 93 ? 19.644 8.148 -28.230 1.00 61.12 93 GLU A O 1
ATOM 786 N N . ARG A 1 94 ? 19.112 9.405 -26.445 1.00 59.31 94 ARG A N 1
ATOM 787 C CA . ARG A 1 94 ? 19.800 10.619 -26.921 1.00 59.31 94 ARG A CA 1
ATOM 788 C C . ARG A 1 94 ? 21.296 10.415 -27.170 1.00 59.31 94 ARG A C 1
ATOM 790 O O . ARG A 1 94 ? 21.866 11.045 -28.059 1.00 59.31 94 ARG A O 1
ATOM 797 N N . LYS A 1 95 ? 21.954 9.540 -26.406 1.00 57.78 95 LYS A N 1
ATOM 798 C CA . LYS A 1 95 ? 23.376 9.219 -26.589 1.00 57.78 95 LYS A CA 1
ATOM 799 C C . LYS A 1 95 ? 23.622 8.343 -27.821 1.00 57.78 95 LYS A C 1
ATOM 801 O O . LYS A 1 95 ? 24.656 8.506 -28.462 1.00 57.78 95 LYS A O 1
ATOM 806 N N . TYR A 1 96 ? 22.698 7.446 -28.170 1.00 55.75 96 TYR A N 1
ATOM 807 C CA . TYR A 1 96 ? 22.835 6.550 -29.326 1.00 55.75 96 TYR A CA 1
ATOM 808 C C . TYR A 1 96 ? 22.290 7.138 -30.640 1.00 55.75 96 TYR A C 1
ATOM 810 O O . TYR A 1 96 ? 22.769 6.754 -31.707 1.00 55.75 96 TYR A O 1
ATOM 818 N N . GLU A 1 97 ? 21.382 8.119 -30.601 1.00 56.62 97 GLU A N 1
ATOM 819 C CA . GLU A 1 97 ? 20.945 8.860 -31.800 1.00 56.62 97 GLU A CA 1
ATOM 820 C C . GLU A 1 97 ? 22.102 9.607 -32.491 1.00 56.62 97 GLU A C 1
ATOM 822 O O . GLU A 1 97 ? 22.151 9.685 -33.719 1.00 56.62 97 GLU A O 1
ATOM 827 N N . GLY A 1 98 ? 23.086 10.093 -31.723 1.00 56.31 98 GLY A N 1
ATOM 828 C CA . GLY A 1 98 ? 24.249 10.810 -32.260 1.00 56.31 98 GLY A CA 1
ATOM 829 C C . GLY A 1 98 ? 25.242 9.942 -33.047 1.00 56.31 98 GLY A C 1
ATOM 830 O O . GLY A 1 98 ? 25.947 10.464 -33.909 1.00 56.31 98 GLY A O 1
ATOM 831 N N . TYR A 1 99 ? 25.289 8.630 -32.787 1.00 54.78 99 TYR A N 1
ATOM 832 C CA . TYR A 1 99 ? 26.218 7.697 -33.446 1.00 54.78 99 TYR A CA 1
ATOM 833 C C . TYR A 1 99 ? 25.573 6.872 -34.567 1.00 54.78 99 TYR A C 1
ATOM 835 O O . TYR A 1 99 ? 26.287 6.371 -35.431 1.00 54.78 99 TYR A O 1
ATOM 843 N N . ASN A 1 100 ? 24.242 6.763 -34.586 1.00 57.88 100 ASN A N 1
ATOM 844 C CA . ASN A 1 100 ? 23.512 5.924 -35.543 1.00 57.88 100 ASN A CA 1
ATOM 845 C C . ASN A 1 100 ? 22.853 6.710 -36.686 1.00 57.88 100 ASN A C 1
ATOM 847 O O . ASN A 1 100 ? 22.159 6.125 -37.518 1.00 57.88 100 ASN A O 1
ATOM 851 N N . SER A 1 101 ? 23.044 8.030 -36.752 1.00 67.94 101 SER A N 1
ATOM 852 C CA . SER A 1 101 ? 22.504 8.816 -37.858 1.00 67.94 101 SER A CA 1
ATOM 853 C C . SER A 1 101 ? 23.262 8.508 -39.150 1.00 67.94 101 SER A C 1
ATOM 855 O O . SER A 1 101 ? 24.481 8.683 -39.225 1.00 67.94 101 SER A O 1
ATOM 857 N N . LEU A 1 102 ? 22.527 8.107 -40.193 1.00 67.69 102 LEU A N 1
ATOM 858 C CA . LEU A 1 102 ? 23.036 7.960 -41.561 1.00 67.69 102 LEU A CA 1
ATOM 859 C C . LEU A 1 102 ? 23.845 9.196 -41.994 1.00 67.69 102 LEU A C 1
ATOM 861 O O . LEU A 1 102 ? 24.838 9.064 -42.697 1.00 67.69 102 LEU A O 1
ATOM 865 N N . ASP A 1 103 ? 23.469 10.383 -41.513 1.00 67.38 103 ASP A N 1
ATOM 866 C CA . ASP A 1 103 ? 24.160 11.645 -41.777 1.00 67.38 103 ASP A CA 1
ATOM 867 C C . ASP A 1 103 ? 25.582 11.690 -41.181 1.00 67.38 103 ASP A C 1
ATOM 869 O O . ASP A 1 103 ? 26.515 12.155 -41.835 1.00 67.38 103 ASP A O 1
ATOM 873 N N . ALA A 1 104 ? 25.789 11.146 -39.975 1.00 67.25 104 ALA A N 1
ATOM 874 C CA . ALA A 1 104 ? 27.115 11.040 -39.359 1.00 67.25 104 ALA A CA 1
ATOM 875 C C . ALA A 1 104 ? 28.001 10.030 -40.107 1.00 67.25 104 ALA A C 1
ATOM 877 O O . ALA A 1 104 ? 29.181 10.299 -40.347 1.00 67.25 104 ALA A O 1
ATOM 878 N N . LEU A 1 105 ? 27.418 8.908 -40.545 1.00 69.94 105 LEU A N 1
ATOM 879 C CA . LEU A 1 105 ? 28.107 7.915 -41.368 1.00 69.94 105 LEU A CA 1
ATOM 880 C C . LEU A 1 105 ? 28.499 8.502 -42.732 1.00 69.94 105 LEU A C 1
ATOM 882 O O . LEU A 1 105 ? 29.657 8.401 -43.126 1.00 69.94 105 LEU A O 1
ATOM 886 N N . VAL A 1 106 ? 27.584 9.190 -43.417 1.00 69.00 106 VAL A N 1
ATOM 887 C CA . VAL A 1 106 ? 27.843 9.867 -44.699 1.00 69.00 106 VAL A CA 1
ATOM 888 C C . VAL A 1 106 ? 28.916 10.951 -44.553 1.00 69.00 106 VAL A C 1
ATOM 890 O O . VAL A 1 106 ? 29.816 11.024 -45.384 1.00 69.00 106 VAL A O 1
ATOM 893 N N . LYS A 1 107 ? 28.902 11.739 -43.469 1.00 67.06 107 LYS A N 1
ATOM 894 C CA . LYS A 1 107 ? 29.962 12.719 -43.163 1.00 67.06 107 LYS A CA 1
ATOM 895 C C . LYS A 1 107 ? 31.317 12.071 -42.867 1.00 67.06 107 LYS A C 1
ATOM 897 O O . LYS A 1 107 ? 32.350 12.703 -43.087 1.00 67.06 107 LYS A O 1
ATOM 902 N N . SER A 1 108 ? 31.334 10.833 -42.370 1.00 64.38 108 SER A N 1
ATOM 903 C CA . SER A 1 108 ? 32.576 10.085 -42.137 1.00 64.38 108 SER A CA 1
ATOM 904 C C . SER A 1 108 ? 33.208 9.548 -43.431 1.00 64.38 108 SER A C 1
ATOM 906 O O . SER A 1 108 ? 34.419 9.313 -43.461 1.00 64.38 108 SER A O 1
ATOM 908 N N . VAL A 1 109 ? 32.429 9.406 -44.514 1.00 69.12 109 VAL A N 1
ATOM 909 C CA . VAL A 1 109 ? 32.930 8.975 -45.827 1.00 69.12 109 VAL A CA 1
ATOM 910 C C . VAL A 1 109 ? 33.821 10.068 -46.419 1.00 69.12 109 VAL A C 1
ATOM 912 O O . VAL A 1 109 ? 33.361 11.110 -46.882 1.00 69.12 109 VAL A O 1
ATOM 915 N N . ARG A 1 110 ? 35.134 9.825 -46.430 1.00 58.84 110 ARG A N 1
ATOM 916 C CA . ARG A 1 110 ? 36.117 10.716 -47.058 1.00 58.84 110 ARG A CA 1
ATOM 917 C C . ARG A 1 110 ? 36.318 10.313 -48.516 1.00 58.84 110 ARG A C 1
ATOM 919 O O . ARG A 1 110 ? 36.953 9.302 -48.795 1.00 58.84 110 ARG A O 1
ATOM 926 N N . ILE A 1 111 ? 35.813 11.121 -49.446 1.00 64.75 111 ILE A N 1
ATOM 927 C CA . ILE A 1 111 ? 36.074 10.946 -50.881 1.00 64.75 111 ILE A CA 1
ATOM 928 C C . ILE A 1 111 ? 37.384 11.664 -51.227 1.00 64.75 111 ILE A C 1
ATOM 930 O O . ILE A 1 111 ? 37.447 12.892 -51.231 1.00 64.75 111 ILE A O 1
ATOM 934 N N . LEU A 1 112 ? 38.432 10.903 -51.538 1.00 59.31 112 LEU A N 1
ATOM 935 C CA . LEU A 1 112 ? 39.685 11.425 -52.089 1.00 59.31 112 LEU A CA 1
ATOM 936 C C . LEU A 1 112 ? 39.675 11.225 -53.608 1.00 59.31 112 LEU A C 1
ATOM 938 O O . LEU A 1 112 ? 39.741 10.100 -54.091 1.00 59.31 112 LEU A O 1
ATOM 942 N N . THR A 1 113 ? 39.575 12.318 -54.370 1.00 56.84 113 THR A N 1
ATOM 943 C CA . THR A 1 113 ? 39.631 12.268 -55.841 1.00 56.84 113 THR A CA 1
ATOM 944 C C . THR A 1 113 ? 41.062 12.514 -56.307 1.00 56.84 113 THR A C 1
ATOM 946 O O . THR A 1 113 ? 41.577 13.622 -56.168 1.00 56.84 113 THR A O 1
ATOM 949 N N . VAL A 1 114 ? 41.698 11.498 -56.889 1.00 62.22 114 VAL A N 1
ATOM 950 C CA . VAL A 1 114 ? 43.030 11.608 -57.502 1.00 62.22 114 VAL A CA 1
ATOM 951 C C . VAL A 1 114 ? 42.880 11.420 -59.007 1.00 62.22 114 VAL A C 1
ATOM 953 O O . VAL A 1 114 ? 42.300 10.436 -59.459 1.00 62.22 114 VAL A O 1
ATOM 956 N N . LYS A 1 115 ? 43.384 12.369 -59.804 1.00 58.69 115 LYS A N 1
ATOM 957 C CA . LYS A 1 115 ? 43.412 12.219 -61.263 1.00 58.69 115 LYS A CA 1
ATOM 958 C C . LYS A 1 115 ? 44.480 11.193 -61.632 1.00 58.69 115 LYS A C 1
ATOM 960 O O . LYS A 1 115 ? 45.668 11.484 -61.515 1.00 58.69 115 LYS A O 1
ATOM 965 N N . VAL A 1 116 ? 44.057 10.015 -62.081 1.00 61.16 116 VAL A N 1
ATOM 966 C CA . VAL A 1 116 ? 44.967 9.008 -62.634 1.00 61.16 116 VAL A CA 1
ATOM 967 C C . VAL A 1 116 ? 45.246 9.361 -64.102 1.00 61.16 116 VAL A C 1
ATOM 969 O O . VAL A 1 116 ? 44.301 9.654 -64.839 1.00 61.16 116 VAL A O 1
ATOM 972 N N . PRO A 1 117 ? 46.515 9.396 -64.548 1.00 58.88 117 PRO A N 1
ATOM 973 C CA . PRO A 1 117 ? 46.840 9.555 -65.961 1.00 58.88 117 PRO A CA 1
ATOM 974 C C . PRO A 1 117 ? 46.174 8.450 -66.787 1.00 58.88 117 PRO A C 1
ATOM 976 O O . PRO A 1 117 ? 46.263 7.283 -66.421 1.00 58.88 117 PRO A O 1
ATOM 979 N N . ASN A 1 118 ? 45.545 8.807 -67.909 1.00 60.50 118 ASN A N 1
ATOM 980 C CA . ASN A 1 118 ? 44.922 7.854 -68.834 1.00 60.50 118 ASN A CA 1
ATOM 981 C C . ASN A 1 118 ? 45.997 7.126 -69.667 1.00 60.50 118 ASN A C 1
ATOM 983 O O . ASN A 1 118 ? 46.127 7.345 -70.870 1.00 60.50 118 ASN A O 1
ATOM 987 N N . ARG A 1 119 ? 46.856 6.367 -68.983 1.00 67.38 119 ARG A N 1
ATOM 988 C CA . ARG A 1 119 ? 47.861 5.474 -69.559 1.00 67.38 119 ARG A CA 1
ATOM 989 C C . ARG A 1 119 ? 47.727 4.122 -68.855 1.00 67.38 119 ARG A C 1
ATOM 991 O O . ARG A 1 119 ? 47.950 4.097 -67.639 1.00 67.38 119 ARG A O 1
ATOM 998 N N . PRO A 1 120 ? 47.369 3.047 -69.574 1.00 63.69 120 PRO A N 1
ATOM 999 C CA . PRO A 1 120 ? 47.063 1.748 -68.974 1.00 63.69 120 PRO A CA 1
ATOM 1000 C C . PRO A 1 120 ? 48.221 1.216 -68.113 1.00 63.69 120 PRO A C 1
ATOM 1002 O O . PRO A 1 120 ? 48.017 0.713 -67.014 1.00 63.69 120 PRO A O 1
ATOM 1005 N N . GLU A 1 121 ? 49.468 1.476 -68.510 1.00 65.12 121 GLU A N 1
ATOM 1006 C CA . GLU A 1 121 ? 50.653 1.006 -67.784 1.00 65.12 121 GLU A CA 1
ATOM 1007 C C . GLU A 1 121 ? 50.831 1.677 -66.409 1.00 65.12 121 GLU A C 1
ATOM 1009 O O . GLU A 1 121 ? 51.476 1.132 -65.511 1.00 65.12 121 GLU A O 1
ATOM 1014 N N . VAL A 1 122 ? 50.292 2.890 -66.238 1.00 64.06 122 VAL A N 1
ATOM 1015 C CA . VAL A 1 122 ? 50.393 3.667 -64.993 1.00 64.06 122 VAL A CA 1
ATOM 1016 C C . VAL A 1 122 ? 49.238 3.335 -64.054 1.00 64.06 122 VAL A C 1
ATOM 1018 O O . VAL A 1 122 ? 49.462 3.217 -62.848 1.00 64.06 122 VAL A O 1
ATOM 1021 N N . SER A 1 123 ? 48.027 3.150 -64.587 1.00 64.50 123 SER A N 1
ATOM 1022 C CA . SER A 1 123 ? 46.871 2.706 -63.804 1.00 64.50 123 SER A CA 1
ATOM 1023 C C . SER A 1 123 ? 47.114 1.326 -63.205 1.00 64.50 123 SER A C 1
ATOM 1025 O O . SER A 1 123 ? 46.996 1.164 -61.990 1.00 64.50 123 SER A O 1
ATOM 1027 N N . ASP A 1 124 ? 47.574 0.371 -64.014 1.00 66.69 124 ASP A N 1
ATOM 1028 C CA . ASP A 1 124 ? 47.805 -1.007 -63.574 1.00 66.69 124 ASP A CA 1
ATOM 1029 C C . ASP A 1 124 ? 48.853 -1.067 -62.465 1.00 66.69 124 ASP A C 1
ATOM 1031 O O . ASP A 1 124 ? 48.716 -1.809 -61.489 1.00 66.69 124 ASP A O 1
ATOM 1035 N N . LYS A 1 125 ? 49.878 -0.211 -62.552 1.00 70.00 125 LYS A N 1
ATOM 1036 C CA . LYS A 1 125 ? 50.923 -0.135 -61.535 1.00 70.00 125 LYS A CA 1
ATOM 1037 C C . LYS A 1 125 ? 50.406 0.424 -60.212 1.00 70.00 125 LYS A C 1
ATOM 1039 O O . LYS A 1 125 ? 50.705 -0.164 -59.176 1.00 70.00 125 LYS A O 1
ATOM 1044 N N . ILE A 1 126 ? 49.595 1.483 -60.234 1.00 68.50 126 ILE A N 1
ATOM 1045 C CA . ILE A 1 126 ? 48.959 2.032 -59.023 1.00 68.50 126 ILE A CA 1
ATOM 1046 C C . ILE A 1 126 ? 48.086 0.965 -58.351 1.00 68.50 126 ILE A C 1
ATOM 1048 O O . ILE A 1 126 ? 48.188 0.761 -57.141 1.00 68.50 126 ILE A O 1
ATOM 1052 N N . PHE A 1 127 ? 47.289 0.229 -59.126 1.00 69.19 127 PHE A N 1
ATOM 1053 C CA . PHE A 1 127 ? 46.406 -0.802 -58.583 1.00 69.19 127 PHE A CA 1
ATOM 1054 C C . PHE A 1 127 ? 47.164 -2.032 -58.077 1.00 69.19 127 PHE A C 1
ATOM 1056 O O . PHE A 1 127 ? 46.814 -2.562 -57.027 1.00 69.19 127 PHE A O 1
ATOM 1063 N N . SER A 1 128 ? 48.247 -2.437 -58.745 1.00 67.56 128 SER A N 1
ATOM 1064 C CA . SER A 1 128 ? 49.098 -3.543 -58.282 1.00 67.56 128 SER A CA 1
ATOM 1065 C C . SER A 1 128 ? 49.830 -3.240 -56.968 1.00 67.56 128 SER A C 1
ATOM 1067 O O . SER A 1 128 ? 50.147 -4.160 -56.218 1.00 67.56 128 SER A O 1
ATOM 1069 N N . THR A 1 129 ? 50.090 -1.958 -56.677 1.00 73.62 129 THR A N 1
ATOM 1070 C CA . THR A 1 129 ? 50.729 -1.519 -55.425 1.00 73.62 129 THR A CA 1
ATOM 1071 C C . THR A 1 129 ? 49.759 -1.345 -54.262 1.00 73.62 129 THR A C 1
ATOM 1073 O O . THR A 1 129 ? 50.203 -1.218 -53.123 1.00 73.62 129 THR A O 1
ATOM 1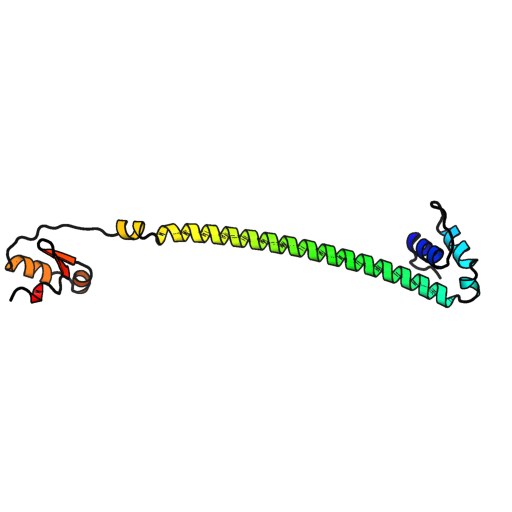076 N N . LEU A 1 130 ? 48.448 -1.330 -54.522 1.00 72.38 130 LEU A N 1
ATOM 1077 C CA . LEU A 1 130 ? 47.451 -1.278 -53.462 1.00 72.38 130 LEU A CA 1
ATOM 1078 C C . LEU A 1 130 ? 47.326 -2.652 -52.805 1.00 72.38 130 LEU A C 1
ATOM 1080 O O . LEU A 1 130 ? 47.151 -3.675 -53.467 1.00 72.38 130 LEU A O 1
ATOM 1084 N N . GLU A 1 131 ? 47.380 -2.672 -51.477 1.00 78.00 131 GLU A N 1
ATOM 1085 C CA . GLU A 1 131 ? 47.118 -3.884 -50.710 1.00 78.00 131 GLU A CA 1
ATOM 1086 C C . GLU A 1 131 ? 45.705 -4.401 -51.008 1.00 78.00 131 GLU A C 1
ATOM 1088 O O . GLU A 1 131 ? 44.754 -3.625 -51.117 1.00 78.00 131 GLU A O 1
ATOM 1093 N N . LYS A 1 132 ? 45.551 -5.726 -51.121 1.00 72.44 132 LYS A N 1
ATOM 1094 C CA . LYS A 1 132 ? 44.277 -6.362 -51.505 1.00 72.44 132 LYS A CA 1
ATOM 1095 C C . LYS A 1 132 ? 43.118 -5.977 -50.584 1.00 72.44 132 LYS A C 1
ATOM 1097 O O . LYS A 1 132 ? 42.001 -5.795 -51.059 1.00 72.44 132 LYS A O 1
ATOM 1102 N N . GLU A 1 133 ? 43.396 -5.844 -49.290 1.00 74.00 133 GLU A N 1
ATOM 1103 C CA . GLU A 1 133 ? 42.419 -5.412 -48.291 1.00 74.00 133 GLU A CA 1
ATOM 1104 C C . GLU A 1 133 ? 42.013 -3.951 -48.504 1.00 74.00 133 GLU A C 1
ATOM 1106 O O . GLU A 1 133 ? 40.837 -3.617 -48.465 1.00 74.00 133 GLU A O 1
ATOM 1111 N N . VAL A 1 134 ? 42.953 -3.066 -48.824 1.00 72.12 134 VAL A N 1
ATOM 1112 C CA . VAL A 1 134 ? 42.641 -1.663 -49.127 1.00 72.12 134 VAL A CA 1
ATOM 1113 C C . VAL A 1 134 ? 41.864 -1.557 -50.449 1.00 72.12 134 VAL A C 1
ATOM 1115 O O . VAL A 1 134 ? 40.873 -0.832 -50.534 1.00 72.12 134 VAL A O 1
ATOM 1118 N N . ALA A 1 135 ? 42.233 -2.347 -51.460 1.00 69.69 135 ALA A N 1
ATOM 1119 C CA . ALA A 1 135 ? 41.582 -2.373 -52.770 1.00 69.69 135 ALA A CA 1
ATOM 1120 C C . ALA A 1 135 ? 40.111 -2.831 -52.724 1.00 69.69 135 ALA A C 1
ATOM 1122 O O . ALA A 1 135 ? 39.314 -2.373 -53.545 1.00 69.69 135 ALA A O 1
ATOM 1123 N N . SER A 1 136 ? 39.723 -3.694 -51.772 1.00 70.19 136 SER A N 1
ATOM 1124 C CA . SER A 1 136 ? 38.325 -4.130 -51.613 1.00 70.19 136 SER A CA 1
ATOM 1125 C C . SER A 1 136 ? 37.409 -3.060 -51.017 1.00 70.19 136 SER A C 1
ATOM 1127 O O . SER A 1 136 ? 36.191 -3.158 -51.158 1.00 70.19 136 SER A O 1
ATOM 1129 N N . HIS A 1 137 ? 37.981 -2.047 -50.363 1.00 70.31 137 HIS A N 1
ATOM 1130 C CA . HIS A 1 137 ? 37.245 -0.954 -49.722 1.00 70.31 137 HIS A CA 1
ATOM 1131 C C . HIS A 1 137 ? 37.254 0.342 -50.548 1.00 70.31 137 HIS A C 1
ATOM 1133 O O . HIS A 1 137 ? 36.605 1.316 -50.170 1.00 70.31 137 HIS A O 1
ATOM 1139 N N . ILE A 1 138 ? 37.961 0.365 -51.683 1.00 70.62 138 ILE A N 1
ATOM 1140 C CA . ILE A 1 138 ? 38.043 1.515 -52.587 1.00 70.62 138 ILE A CA 1
ATOM 1141 C C . ILE A 1 138 ? 37.232 1.232 -53.854 1.00 70.62 138 ILE A C 1
ATOM 1143 O O . ILE A 1 138 ? 37.379 0.188 -54.492 1.00 70.62 138 ILE A O 1
ATOM 1147 N N . SER A 1 139 ? 36.394 2.199 -54.231 1.00 70.88 139 SER A N 1
ATOM 1148 C CA . SER A 1 139 ? 35.721 2.239 -55.533 1.00 70.88 139 SER A CA 1
ATOM 1149 C C . SER A 1 139 ? 36.394 3.276 -56.428 1.00 70.88 139 SER A C 1
ATOM 1151 O O . SER A 1 139 ? 36.737 4.369 -55.974 1.00 70.88 139 SER A O 1
ATOM 1153 N N . VAL A 1 140 ? 36.573 2.938 -57.699 1.00 69.38 140 VAL A N 1
ATOM 1154 C CA . VAL A 1 140 ? 37.192 3.792 -58.715 1.00 69.38 140 VAL A CA 1
ATOM 1155 C C . VAL A 1 140 ? 36.112 4.239 -59.690 1.00 69.38 140 VAL A C 1
ATOM 1157 O O . VAL A 1 140 ? 35.258 3.447 -60.075 1.00 69.38 140 VAL A O 1
ATOM 1160 N N . ARG A 1 141 ? 36.140 5.510 -60.095 1.00 67.44 141 ARG A N 1
ATOM 1161 C CA . ARG A 1 141 ? 35.219 6.049 -61.099 1.00 67.44 141 ARG A CA 1
ATOM 1162 C C . ARG A 1 141 ? 35.935 6.225 -62.431 1.00 67.44 141 ARG A C 1
ATOM 1164 O O . ARG A 1 141 ? 36.926 6.955 -62.486 1.00 67.44 141 ARG A O 1
ATOM 1171 N N . ALA A 1 142 ? 35.398 5.634 -63.493 1.00 65.31 142 ALA A N 1
ATOM 1172 C CA . ALA A 1 142 ? 35.825 5.884 -64.865 1.00 65.31 142 ALA A CA 1
ATOM 1173 C C . ALA A 1 142 ? 34.636 6.453 -65.654 1.00 65.31 142 ALA A C 1
ATOM 1175 O O . ALA A 1 142 ? 33.608 5.804 -65.817 1.00 65.31 142 ALA A O 1
ATOM 1176 N N . GLY A 1 143 ? 34.737 7.714 -66.088 1.00 69.06 143 GLY A N 1
ATOM 1177 C CA . GLY A 1 143 ? 33.616 8.412 -66.724 1.00 69.06 143 GLY A CA 1
ATOM 1178 C C . GLY A 1 143 ? 32.395 8.533 -65.798 1.00 69.06 143 GLY A C 1
ATOM 1179 O O . GLY A 1 143 ? 32.453 9.197 -64.754 1.00 69.06 143 GLY A O 1
ATOM 1180 N N . ASN A 1 144 ? 31.284 7.908 -66.193 1.00 70.12 144 ASN A N 1
ATOM 1181 C CA . ASN A 1 144 ? 30.031 7.901 -65.431 1.00 70.12 144 ASN A CA 1
ATOM 1182 C 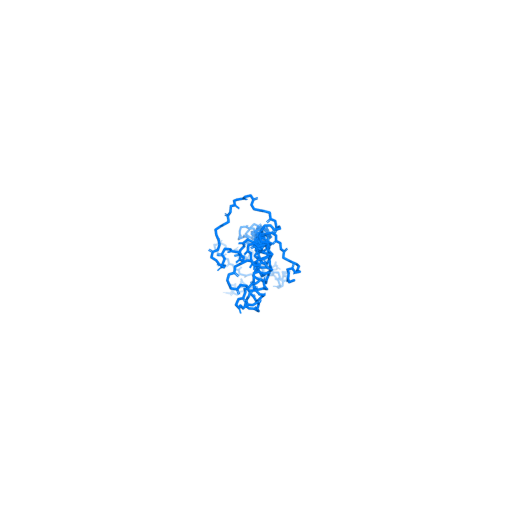C . ASN A 1 144 ? 29.838 6.655 -64.562 1.00 70.12 144 ASN A C 1
ATOM 1184 O O . ASN A 1 144 ? 28.933 6.655 -63.728 1.00 70.12 144 ASN A O 1
ATOM 1188 N N . ASP A 1 145 ? 30.717 5.666 -64.692 1.00 65.94 145 ASP A N 1
ATOM 1189 C CA . ASP A 1 145 ? 30.570 4.366 -64.053 1.00 65.94 145 ASP A CA 1
ATOM 1190 C C . ASP A 1 145 ? 31.526 4.214 -62.863 1.00 65.94 145 ASP A C 1
ATOM 1192 O O . ASP A 1 145 ? 32.607 4.817 -62.807 1.00 65.94 145 ASP A O 1
ATOM 1196 N N . TRP A 1 146 ? 31.096 3.423 -61.880 1.00 71.69 146 TRP A N 1
ATOM 1197 C CA . TRP A 1 146 ? 31.854 3.099 -60.674 1.00 71.69 146 TRP A CA 1
ATOM 1198 C C . TRP A 1 146 ? 32.176 1.613 -60.651 1.00 71.69 146 TRP A C 1
ATOM 1200 O O . T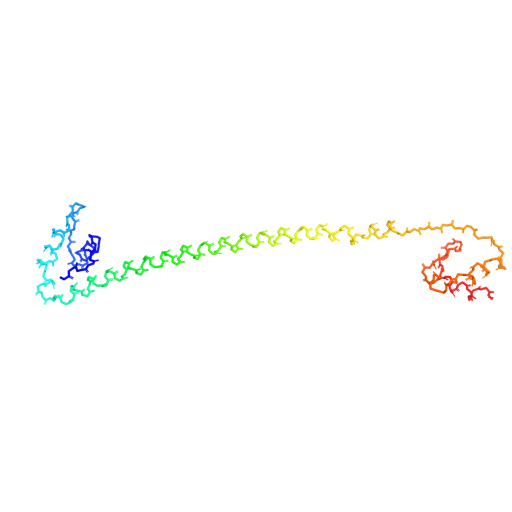RP A 1 146 ? 31.292 0.780 -60.827 1.00 71.69 146 TRP A O 1
ATOM 1210 N N . PHE A 1 147 ? 33.428 1.298 -60.350 1.00 65.75 147 PHE A N 1
ATOM 1211 C CA . PHE A 1 147 ? 33.952 -0.059 -60.359 1.00 65.75 147 PHE A CA 1
ATOM 1212 C C . PHE A 1 147 ? 34.661 -0.348 -59.047 1.00 65.75 147 PHE A C 1
ATOM 1214 O O . PHE A 1 147 ? 35.281 0.538 -58.445 1.00 65.75 147 PHE A O 1
ATOM 1221 N N . ARG A 1 148 ? 34.638 -1.609 -58.613 1.00 66.06 148 ARG A N 1
ATOM 1222 C CA . ARG A 1 148 ? 35.607 -2.053 -57.611 1.00 66.06 148 ARG A CA 1
ATOM 1223 C C . ARG A 1 148 ? 36.973 -2.167 -58.267 1.00 66.06 148 ARG A C 1
ATOM 1225 O O . ARG A 1 148 ? 37.094 -2.634 -59.396 1.00 66.06 148 ARG A O 1
ATOM 1232 N N . THR A 1 149 ? 38.017 -1.822 -57.521 1.00 65.31 149 THR A N 1
ATOM 1233 C CA . THR A 1 149 ? 39.407 -1.881 -58.003 1.00 65.31 149 THR A CA 1
ATOM 1234 C C . THR A 1 149 ? 39.778 -3.255 -58.593 1.00 65.31 149 THR A C 1
ATOM 1236 O O . THR A 1 149 ? 40.526 -3.336 -59.559 1.00 65.31 149 THR A O 1
ATOM 1239 N N . LEU A 1 150 ? 39.212 -4.341 -58.053 1.00 62.88 150 LEU A N 1
ATOM 1240 C CA . LEU A 1 150 ? 39.446 -5.721 -58.504 1.00 62.88 150 LEU A CA 1
ATOM 1241 C C . LEU A 1 150 ? 38.669 -6.121 -59.772 1.00 62.88 150 LEU A C 1
ATOM 1243 O O . LEU A 1 150 ? 38.988 -7.137 -60.385 1.00 62.88 150 LEU A O 1
ATOM 1247 N N . GLU A 1 151 ? 37.631 -5.370 -60.139 1.00 62.66 151 GLU A N 1
ATOM 1248 C CA . GLU A 1 151 ? 36.772 -5.654 -61.297 1.00 62.66 151 GLU A CA 1
ATOM 1249 C C . GLU A 1 151 ? 37.286 -4.964 -62.563 1.00 62.66 151 GLU A C 1
ATOM 1251 O O . GLU A 1 151 ? 37.115 -5.503 -63.651 1.00 62.66 151 GLU A O 1
ATOM 1256 N N . LEU A 1 152 ? 38.006 -3.847 -62.413 1.00 58.50 152 LEU A N 1
ATOM 1257 C CA . LEU A 1 152 ? 38.598 -3.102 -63.527 1.00 58.50 152 LEU A CA 1
ATOM 1258 C C . LEU A 1 152 ? 39.582 -3.957 -64.350 1.00 58.50 152 LEU A C 1
ATOM 1260 O O . LEU A 1 152 ? 39.644 -3.832 -65.564 1.00 58.50 152 LEU A O 1
ATOM 1264 N N . ALA A 1 153 ? 40.305 -4.878 -63.703 1.00 51.84 153 ALA A N 1
ATOM 1265 C CA . ALA A 1 153 ? 41.285 -5.754 -64.354 1.00 51.84 153 ALA A CA 1
ATOM 1266 C C . ALA A 1 153 ? 40.675 -6.778 -65.335 1.00 51.84 153 ALA A C 1
ATOM 1268 O O . ALA A 1 153 ? 41.420 -7.458 -66.031 1.00 51.84 153 ALA A O 1
ATOM 1269 N N . LYS A 1 154 ? 39.343 -6.931 -65.368 1.00 53.88 154 LYS A N 1
ATOM 1270 C CA . LYS A 1 154 ? 38.648 -7.878 -66.257 1.00 53.88 154 LYS A CA 1
ATOM 1271 C C . LYS A 1 154 ? 38.108 -7.243 -67.538 1.00 53.88 154 LYS A C 1
ATOM 1273 O O . LYS A 1 154 ? 37.675 -7.981 -68.412 1.00 53.88 154 LYS A O 1
ATOM 1278 N N . GLU A 1 155 ? 38.093 -5.915 -67.630 1.00 46.59 155 GLU A N 1
ATOM 1279 C CA . GLU A 1 155 ? 37.483 -5.178 -68.748 1.00 46.59 155 GLU A CA 1
ATOM 1280 C C . GLU A 1 155 ? 38.517 -4.582 -69.722 1.00 46.59 155 GLU A C 1
ATOM 1282 O O . GLU A 1 155 ? 38.139 -3.939 -70.695 1.00 46.59 155 GLU A O 1
ATOM 1287 N N . ILE A 1 156 ? 39.818 -4.783 -69.470 1.00 45.88 156 ILE A N 1
ATOM 1288 C CA . ILE A 1 156 ? 40.924 -4.295 -70.320 1.00 45.88 156 ILE A CA 1
ATOM 1289 C C . ILE A 1 156 ? 41.405 -5.388 -71.306 1.00 45.88 156 ILE A C 1
ATOM 1291 O O . ILE A 1 156 ? 42.577 -5.413 -71.669 1.00 45.88 156 ILE A O 1
ATOM 1295 N N . ASP A 1 157 ? 40.515 -6.290 -71.735 1.00 37.09 157 ASP A N 1
ATOM 1296 C CA . ASP A 1 157 ? 40.756 -7.275 -72.812 1.00 37.09 157 ASP A CA 1
ATOM 1297 C C . ASP A 1 157 ? 39.818 -7.015 -74.005 1.00 37.09 157 ASP A C 1
ATOM 1299 O O . ASP A 1 157 ? 38.592 -6.877 -73.776 1.00 37.09 157 ASP A O 1
#

Sequence (157 aa):
MFKNCRKEDLRIVALELGETLSEKVTIVELTEIIKENKYFKEDVEFVKELIQYTIEDRKKAEEDRKKAEEARLREKELELELARLHRVNSDNERKYEGYNSLDALVKSVRILTVKVPNRPEVSDKIFSTLEKEVASHISVRAGNDWFRTLELAKEID

Organism: Trichonephila clavata (NCBI:txid2740835)

Radius of gyration: 46.17 Å; chains: 1; bounding box: 81×28×108 Å

Foldseek 3Di:
DQPPDDPVLLVVLCVVLVHDDDPPDDPVNSVVSLCVRPCCVVPVPVSVVSSVVSVVVVVVVVVVVVVVVVVVVVVVVVVVVVVVVVVVVVVVVVVVCVVPDPVVVVVVDDDDDDDQPPDPVRLVVVLVPDDPVRQQVDWDDDDPDIDRSVCVVVPPD